Protein AF-A0A1F8JCD9-F1 (afdb_monomer_lite)

pLDDT: mean 77.0, std 21.51, range [40.12, 98.25]

Radius of gyration: 25.71 Å; chains: 1; bounding box: 48×31×104 Å

Structure (mmCIF, N/CA/C/O backbone):
data_AF-A0A1F8JCD9-F1
#
_entry.id   AF-A0A1F8JCD9-F1
#
loop_
_atom_site.group_PDB
_atom_site.id
_atom_site.type_symbol
_atom_site.label_atom_id
_atom_site.label_alt_id
_atom_site.label_comp_id
_atom_site.label_asym_id
_atom_site.label_entity_id
_atom_site.label_seq_id
_atom_site.pdbx_PDB_ins_code
_atom_site.Cartn_x
_atom_site.Cartn_y
_atom_site.Cartn_z
_atom_site.occupancy
_atom_site.B_iso_or_equiv
_atom_site.auth_seq_id
_atom_site.auth_comp_id
_atom_site.auth_asym_id
_atom_site.auth_atom_id
_atom_site.pdbx_PDB_model_num
ATOM 1 N N . MET A 1 1 ? 10.182 4.900 58.900 1.00 56.41 1 MET A N 1
ATOM 2 C CA . MET A 1 1 ? 11.242 4.506 57.946 1.00 56.41 1 MET A CA 1
ATOM 3 C C . MET A 1 1 ? 10.597 4.367 56.578 1.00 56.41 1 MET A C 1
ATOM 5 O O . MET A 1 1 ? 9.739 3.511 56.423 1.00 56.41 1 MET A O 1
ATOM 9 N N . GLN A 1 2 ? 10.905 5.269 55.646 1.00 56.56 2 GLN A N 1
ATOM 10 C CA . GLN A 1 2 ? 10.259 5.366 54.334 1.00 56.56 2 GLN A CA 1
ATOM 11 C C . GLN A 1 2 ? 11.253 4.882 53.273 1.00 56.56 2 GLN A C 1
ATOM 13 O O . GLN A 1 2 ? 12.314 5.479 53.113 1.00 56.56 2 GLN A O 1
ATOM 18 N N . PHE A 1 3 ? 10.944 3.767 52.608 1.00 52.66 3 PHE A N 1
ATOM 19 C CA . PHE A 1 3 ? 11.776 3.209 51.542 1.00 52.66 3 PHE A CA 1
ATOM 20 C C . PHE A 1 3 ? 11.385 3.842 50.205 1.00 52.66 3 PHE A C 1
ATOM 22 O O . PHE A 1 3 ? 10.258 3.691 49.737 1.00 52.66 3 PHE A O 1
ATOM 29 N N . LEU A 1 4 ? 12.326 4.576 49.613 1.00 54.53 4 LEU A N 1
ATOM 30 C CA . LEU A 1 4 ? 12.228 5.146 48.275 1.00 54.53 4 LEU A CA 1
ATOM 31 C C . LEU A 1 4 ? 12.578 4.043 47.261 1.00 54.53 4 LEU A C 1
ATOM 33 O O . LEU A 1 4 ? 13.734 3.628 47.175 1.00 54.53 4 LEU A O 1
ATOM 37 N N . LEU A 1 5 ? 11.584 3.528 46.534 1.00 59.94 5 LEU A N 1
ATOM 38 C CA . LEU A 1 5 ? 11.797 2.529 45.485 1.00 59.94 5 LEU A CA 1
ATOM 39 C C . LEU A 1 5 ? 12.273 3.237 44.207 1.00 59.94 5 LEU A C 1
ATOM 41 O O . LEU A 1 5 ? 11.515 3.968 43.571 1.00 59.94 5 LEU A O 1
ATOM 45 N N . LEU A 1 6 ? 13.542 3.039 43.849 1.00 56.81 6 LEU A N 1
ATOM 46 C CA . LEU A 1 6 ? 14.150 3.578 42.635 1.00 56.81 6 LEU A CA 1
ATOM 47 C C . LEU A 1 6 ? 13.800 2.660 41.449 1.00 56.81 6 LEU A C 1
ATOM 49 O O . LEU A 1 6 ? 14.284 1.532 41.374 1.00 56.81 6 LEU A O 1
ATOM 53 N N . ILE A 1 7 ? 12.944 3.120 40.536 1.00 61.50 7 ILE A N 1
ATOM 54 C CA . ILE A 1 7 ? 12.594 2.382 39.314 1.00 61.50 7 ILE A CA 1
ATOM 55 C C . ILE A 1 7 ? 13.581 2.790 38.216 1.00 61.50 7 ILE A C 1
ATOM 57 O O . ILE A 1 7 ? 13.584 3.938 37.776 1.00 61.50 7 ILE A O 1
ATOM 61 N N . ILE A 1 8 ? 14.428 1.854 37.787 1.00 58.38 8 ILE A N 1
ATOM 62 C CA . ILE A 1 8 ? 15.394 2.051 36.699 1.00 58.38 8 ILE A CA 1
ATOM 63 C C . ILE A 1 8 ? 14.745 1.584 35.384 1.00 58.38 8 ILE A C 1
ATOM 65 O O . ILE A 1 8 ? 14.343 0.420 35.302 1.00 58.38 8 ILE A O 1
ATOM 69 N N . PRO A 1 9 ? 14.632 2.432 34.344 1.00 63.25 9 PRO A N 1
ATOM 70 C CA . PRO A 1 9 ? 14.133 1.998 33.045 1.00 63.25 9 PRO A CA 1
ATOM 71 C C . PRO A 1 9 ? 15.206 1.205 32.282 1.00 63.25 9 PRO A C 1
ATOM 73 O O . PRO A 1 9 ? 16.320 1.681 32.065 1.00 63.25 9 PRO A O 1
ATOM 76 N N . TYR A 1 10 ? 14.849 -0.003 31.844 1.00 51.94 10 TYR A N 1
ATOM 77 C CA . TYR A 1 10 ? 15.646 -0.800 30.913 1.00 51.94 10 TYR A CA 1
ATOM 78 C C . TYR A 1 10 ? 15.412 -0.306 29.482 1.00 51.94 10 TYR A C 1
ATOM 80 O O . TYR A 1 10 ? 14.317 -0.443 28.938 1.00 51.94 10 TYR A O 1
ATOM 88 N N . PHE A 1 11 ? 16.448 0.250 28.856 1.00 46.06 11 PHE A N 1
ATOM 89 C CA . PHE A 1 11 ? 16.443 0.555 27.428 1.00 46.06 11 PHE A CA 1
ATOM 90 C C . PHE A 1 11 ? 16.763 -0.720 26.635 1.00 46.06 11 PHE A C 1
ATOM 92 O O . PHE A 1 11 ? 17.880 -1.230 26.702 1.00 46.06 11 PHE A O 1
ATOM 99 N N . LEU A 1 12 ? 15.786 -1.237 25.881 1.00 53.41 12 LEU A N 1
ATOM 100 C CA . LEU A 1 12 ? 16.023 -2.287 24.888 1.00 53.41 12 LEU A CA 1
ATOM 101 C C . LEU A 1 12 ? 16.685 -1.669 23.652 1.00 53.41 12 LEU A C 1
ATOM 103 O O . LEU A 1 12 ? 16.065 -0.896 22.921 1.00 53.41 12 LEU A O 1
ATOM 107 N N . THR A 1 13 ? 17.937 -2.032 23.393 1.00 49.84 13 THR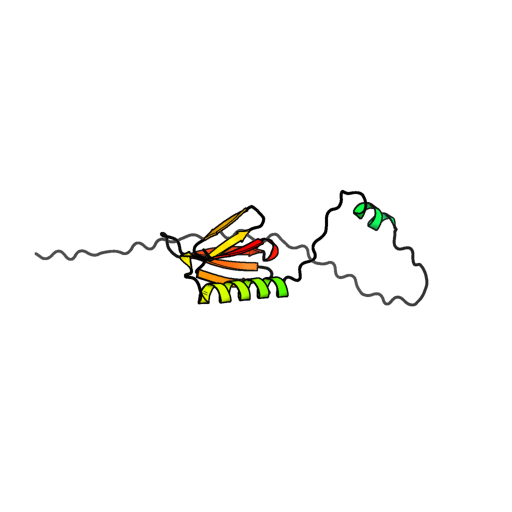 A N 1
ATOM 108 C CA . THR A 1 13 ? 18.630 -1.698 22.148 1.00 49.84 13 THR A CA 1
ATOM 109 C C . THR A 1 13 ? 18.288 -2.746 21.089 1.00 49.84 13 THR A C 1
ATOM 111 O O . THR A 1 13 ? 18.660 -3.911 21.189 1.00 49.84 13 THR A O 1
ATOM 114 N N . THR A 1 14 ? 17.543 -2.343 20.059 1.00 56.66 14 THR A N 1
ATOM 115 C CA . THR A 1 14 ? 17.287 -3.197 18.891 1.00 56.66 14 THR A CA 1
ATOM 116 C C . THR A 1 14 ? 18.423 -3.002 17.897 1.00 56.66 14 THR A C 1
ATOM 118 O O . THR A 1 14 ? 18.602 -1.910 17.359 1.00 56.66 14 THR A O 1
ATOM 121 N N . THR A 1 15 ? 19.214 -4.045 17.661 1.00 55.94 15 THR A N 1
ATOM 122 C CA . THR A 1 15 ? 20.276 -4.026 16.652 1.00 55.94 15 THR A CA 1
ATOM 123 C C . THR A 1 15 ? 19.657 -4.295 15.281 1.00 55.94 15 THR A C 1
ATOM 125 O O . THR A 1 15 ? 19.186 -5.397 15.011 1.00 55.94 15 THR A O 1
ATOM 128 N N . ILE A 1 16 ? 19.628 -3.282 14.414 1.00 52.88 16 ILE A N 1
ATOM 129 C CA . ILE A 1 16 ? 19.196 -3.435 13.020 1.00 52.88 16 ILE A CA 1
ATOM 130 C C . ILE A 1 16 ? 20.376 -4.012 12.236 1.00 52.88 16 ILE A C 1
ATOM 132 O O . ILE A 1 16 ? 21.395 -3.344 12.058 1.00 52.88 16 ILE A O 1
ATOM 136 N N . GLN A 1 17 ? 20.251 -5.259 11.781 1.00 55.72 17 GLN A N 1
ATOM 137 C CA . GLN A 1 17 ? 21.237 -5.866 10.894 1.00 55.72 17 GLN A CA 1
ATOM 138 C C . GLN A 1 17 ? 20.986 -5.372 9.462 1.00 55.72 17 GLN A C 1
ATOM 140 O O . GLN A 1 17 ? 20.050 -5.795 8.788 1.00 55.72 17 GLN A O 1
ATOM 145 N N . ILE A 1 18 ? 21.813 -4.430 9.020 1.00 58.44 18 ILE A N 1
ATOM 146 C CA . ILE A 1 18 ? 21.802 -3.890 7.659 1.00 58.44 18 ILE A CA 1
ATOM 147 C C . ILE A 1 18 ? 22.659 -4.803 6.780 1.00 58.44 18 ILE A C 1
ATOM 149 O O . ILE A 1 18 ? 23.874 -4.884 6.961 1.00 58.44 18 ILE A O 1
ATOM 153 N N . ASN A 1 19 ? 22.029 -5.504 5.836 1.00 67.69 19 ASN A N 1
ATOM 154 C CA . ASN A 1 19 ? 22.758 -6.218 4.791 1.00 67.69 19 ASN A CA 1
ATOM 155 C C . ASN A 1 19 ? 23.435 -5.197 3.861 1.00 67.69 19 ASN A C 1
ATOM 157 O O . ASN A 1 19 ? 22.767 -4.262 3.410 1.00 67.69 19 ASN A O 1
ATOM 161 N N . PRO A 1 20 ? 24.737 -5.344 3.557 1.00 62.62 20 PRO A N 1
ATOM 162 C CA . PRO A 1 20 ? 25.424 -4.422 2.665 1.00 62.62 20 PRO A CA 1
ATOM 163 C C . PRO A 1 20 ? 24.872 -4.533 1.233 1.00 62.62 20 PRO A C 1
ATOM 165 O O . PRO A 1 20 ? 24.564 -5.639 0.774 1.00 62.62 20 PRO A O 1
ATOM 168 N N . PRO A 1 21 ? 24.763 -3.409 0.501 1.00 58.41 21 PRO A N 1
ATOM 169 C CA . PRO A 1 21 ? 24.297 -3.415 -0.877 1.00 58.41 21 PRO A CA 1
ATOM 170 C C . PRO A 1 21 ? 25.262 -4.191 -1.782 1.00 58.41 21 PRO A C 1
ATOM 172 O O . PRO A 1 21 ? 26.486 -4.039 -1.725 1.00 58.41 21 PRO A O 1
ATOM 175 N N . LYS A 1 22 ? 24.680 -5.034 -2.638 1.00 58.06 22 LYS A N 1
ATOM 176 C CA . LYS A 1 22 ? 25.369 -5.783 -3.691 1.00 58.06 22 LYS A CA 1
ATOM 177 C C . LYS A 1 22 ? 26.010 -4.779 -4.657 1.00 58.06 22 LYS A C 1
ATOM 179 O O . LYS A 1 22 ? 25.311 -3.924 -5.188 1.00 58.06 22 LYS A O 1
ATOM 184 N N . LYS A 1 23 ? 27.330 -4.871 -4.859 1.00 51.72 23 LYS A N 1
ATOM 185 C CA . LYS A 1 23 ? 28.088 -4.001 -5.775 1.00 51.72 23 LYS A CA 1
ATOM 186 C C . LYS A 1 23 ? 27.457 -4.012 -7.172 1.00 51.72 23 LYS A C 1
ATOM 188 O O . LYS A 1 23 ? 27.528 -5.020 -7.873 1.00 51.72 23 LYS A O 1
ATOM 193 N N . THR A 1 24 ? 26.867 -2.884 -7.552 1.00 54.28 24 THR A N 1
ATOM 194 C CA . THR A 1 24 ? 26.468 -2.570 -8.924 1.00 54.28 24 THR A CA 1
ATOM 195 C C . THR A 1 24 ? 27.730 -2.375 -9.756 1.00 54.28 24 THR A C 1
ATOM 197 O O . THR A 1 24 ? 28.611 -1.605 -9.379 1.00 54.28 24 THR A O 1
ATOM 200 N N . GLN A 1 25 ? 27.840 -3.128 -10.848 1.00 51.22 25 GLN A N 1
ATOM 201 C CA . GLN A 1 25 ? 28.915 -2.985 -11.824 1.00 51.22 25 GLN A CA 1
ATOM 202 C C . GLN A 1 25 ? 28.773 -1.639 -12.542 1.00 51.22 25 GLN A C 1
ATOM 204 O O . GLN A 1 25 ? 27.674 -1.264 -12.949 1.00 51.22 25 GLN A O 1
ATOM 209 N N . GLU A 1 26 ? 29.887 -0.917 -12.655 1.00 45.91 26 GLU A N 1
ATOM 210 C CA . GLU A 1 26 ? 29.975 0.356 -13.366 1.00 45.91 26 GLU A CA 1
ATOM 211 C C . GLU A 1 26 ? 29.579 0.189 -14.841 1.00 45.91 26 GLU A C 1
ATOM 213 O O . GLU A 1 26 ? 30.040 -0.751 -15.499 1.00 45.91 26 GLU A O 1
ATOM 218 N N . PRO A 1 27 ? 28.758 1.096 -15.396 1.00 49.25 27 PRO A N 1
ATOM 219 C CA . PRO A 1 27 ? 28.512 1.129 -16.826 1.00 49.25 27 PRO A CA 1
ATOM 220 C C . PRO A 1 27 ? 29.789 1.567 -17.550 1.00 49.25 27 PRO A C 1
ATOM 222 O O . PRO A 1 27 ? 30.310 2.662 -17.337 1.00 49.25 27 PRO A O 1
ATOM 225 N N . THR A 1 28 ? 30.291 0.701 -18.428 1.00 55.06 28 THR A N 1
ATOM 226 C CA . THR A 1 28 ? 31.327 1.050 -19.401 1.00 55.06 28 THR A CA 1
ATOM 227 C C . THR A 1 28 ? 30.803 2.166 -20.303 1.00 55.06 28 THR A C 1
ATOM 229 O O . THR A 1 28 ? 29.873 1.964 -21.082 1.00 55.06 28 THR A O 1
ATOM 232 N N . ILE A 1 29 ? 31.401 3.351 -20.182 1.00 50.72 29 ILE A N 1
ATOM 233 C CA . ILE A 1 29 ? 31.166 4.494 -21.067 1.00 50.72 29 ILE A CA 1
ATOM 234 C C . ILE A 1 29 ? 31.767 4.147 -22.434 1.00 50.72 29 ILE A C 1
ATOM 236 O O . ILE A 1 29 ? 32.988 4.135 -22.593 1.00 50.72 29 ILE A O 1
ATOM 240 N N . ILE A 1 30 ? 30.913 3.848 -23.413 1.00 54.12 30 ILE A N 1
ATOM 241 C CA . ILE A 1 30 ? 31.303 3.789 -24.824 1.00 54.12 30 ILE A CA 1
ATOM 242 C C . ILE A 1 30 ? 31.202 5.212 -25.368 1.00 54.12 30 ILE A C 1
ATOM 244 O O . ILE A 1 30 ? 30.146 5.838 -25.319 1.00 54.12 30 ILE A O 1
ATOM 248 N N . GLN A 1 31 ? 32.343 5.723 -25.821 1.00 44.41 31 GLN A N 1
ATOM 249 C CA . GLN A 1 31 ? 32.494 7.027 -26.451 1.00 44.41 31 GLN A CA 1
ATOM 250 C C . GLN A 1 31 ? 31.678 7.080 -27.750 1.00 44.41 31 GLN A C 1
ATOM 252 O O . GLN A 1 31 ? 31.727 6.156 -28.560 1.00 44.41 31 GLN A O 1
ATOM 257 N N . GLU A 1 32 ? 30.935 8.170 -27.941 1.00 47.56 32 GLU A N 1
ATOM 258 C CA . GLU A 1 32 ? 30.256 8.488 -29.195 1.00 47.56 32 GLU A CA 1
ATOM 259 C C . GLU A 1 32 ? 31.297 8.795 -30.281 1.00 47.56 32 GLU A C 1
ATOM 261 O O . GLU A 1 32 ? 31.856 9.891 -30.346 1.00 47.56 32 GLU A O 1
ATOM 266 N N . GLU A 1 33 ? 31.551 7.823 -31.156 1.00 44.09 33 GLU A N 1
ATOM 267 C CA . GLU A 1 33 ? 32.196 8.060 -32.443 1.00 44.09 33 GLU A CA 1
ATOM 268 C C . GLU A 1 33 ? 31.116 8.349 -33.491 1.00 44.09 33 GLU A C 1
ATOM 270 O O . GLU A 1 33 ? 30.275 7.517 -33.837 1.00 44.09 33 GLU A O 1
ATOM 275 N N . LYS A 1 34 ? 31.132 9.594 -33.961 1.00 42.62 34 LYS A N 1
ATOM 276 C CA . LYS A 1 34 ? 30.248 10.170 -34.969 1.00 42.62 34 LYS A CA 1
ATOM 277 C C . LYS A 1 34 ? 30.372 9.390 -36.283 1.00 42.62 34 LYS A C 1
ATOM 279 O O . LYS A 1 34 ? 31.343 9.563 -37.014 1.00 42.62 34 LYS A O 1
ATOM 284 N N . THR A 1 35 ? 29.387 8.550 -36.591 1.00 40.12 35 THR A N 1
ATOM 285 C CA . THR A 1 35 ? 29.344 7.813 -37.859 1.00 40.12 35 THR A CA 1
ATOM 286 C C . THR A 1 35 ? 28.780 8.698 -38.964 1.00 40.12 35 THR A C 1
ATOM 288 O O . THR A 1 35 ? 27.631 9.142 -38.909 1.00 40.12 35 THR A O 1
ATOM 291 N N . ASP A 1 36 ? 29.618 8.948 -39.966 1.00 44.19 36 ASP A N 1
ATOM 292 C CA . ASP A 1 36 ? 29.205 9.406 -41.283 1.00 44.19 36 ASP A CA 1
ATOM 293 C C . ASP A 1 36 ? 28.578 8.231 -42.058 1.00 44.19 36 ASP A C 1
ATOM 295 O O . ASP A 1 36 ? 28.978 7.075 -41.933 1.00 44.19 36 ASP A O 1
ATOM 299 N N . VAL A 1 37 ? 27.543 8.583 -42.806 1.00 47.91 37 VAL A N 1
ATOM 300 C CA . VAL A 1 37 ? 26.710 7.858 -43.772 1.00 47.91 37 VAL A CA 1
ATOM 301 C C . VAL A 1 37 ? 27.212 6.480 -44.254 1.00 47.91 37 VAL A C 1
ATOM 303 O O . VAL A 1 37 ? 28.295 6.362 -44.814 1.00 47.91 37 VAL A O 1
ATOM 306 N N . SER A 1 38 ? 26.306 5.486 -44.226 1.00 45.62 38 SER A N 1
ATOM 307 C CA . SER A 1 38 ? 25.936 4.619 -45.373 1.00 45.62 38 SER A CA 1
ATOM 308 C C . SER A 1 38 ? 25.780 3.138 -45.000 1.00 45.62 38 SER A C 1
ATOM 310 O O . SER A 1 38 ? 26.745 2.489 -44.628 1.00 45.62 38 SER A O 1
ATOM 312 N N . LYS A 1 39 ? 24.566 2.618 -45.247 1.00 52.56 39 LYS A N 1
ATOM 313 C CA . LYS A 1 39 ? 24.241 1.243 -45.677 1.00 52.56 39 LYS A CA 1
ATOM 314 C C . LYS A 1 39 ? 24.850 0.094 -44.860 1.00 52.56 39 LYS A C 1
ATOM 316 O O . LYS A 1 39 ? 25.982 -0.281 -45.094 1.00 52.56 39 LYS A O 1
ATOM 321 N N . ASP A 1 40 ? 24.026 -0.512 -44.003 1.00 41.41 40 ASP A N 1
ATOM 322 C CA . ASP A 1 40 ? 23.755 -1.961 -44.018 1.00 41.41 40 ASP A CA 1
ATOM 323 C C . ASP A 1 40 ? 22.710 -2.306 -42.943 1.00 41.41 40 ASP A C 1
ATOM 325 O O . ASP A 1 40 ? 22.994 -2.506 -41.763 1.00 41.41 40 ASP A O 1
ATOM 329 N N . VAL A 1 41 ? 21.441 -2.356 -43.362 1.00 55.34 41 VAL A N 1
ATOM 330 C CA . VAL A 1 41 ? 20.340 -2.890 -42.551 1.00 55.34 41 VAL A CA 1
ATOM 331 C C . VAL A 1 41 ? 20.443 -4.413 -42.580 1.00 55.34 41 VAL A C 1
ATOM 333 O O . VAL A 1 41 ? 19.806 -5.084 -43.386 1.00 55.34 41 VAL A O 1
ATOM 336 N N . ALA A 1 42 ? 21.260 -4.958 -41.688 1.00 47.59 42 ALA A N 1
ATOM 337 C CA . ALA A 1 42 ? 21.265 -6.375 -41.349 1.00 47.59 42 ALA A CA 1
ATOM 338 C C . ALA A 1 42 ? 21.178 -6.517 -39.826 1.00 47.59 42 ALA A C 1
ATOM 340 O O . ALA A 1 42 ? 22.080 -7.014 -39.156 1.00 47.59 42 ALA A O 1
ATOM 341 N N . VAL A 1 43 ? 20.057 -6.046 -39.270 1.00 50.41 43 VAL A N 1
ATOM 342 C CA . VAL A 1 43 ? 19.650 -6.389 -37.906 1.00 50.41 43 VAL A CA 1
ATOM 343 C C . VAL A 1 43 ? 19.479 -7.905 -37.869 1.00 50.41 43 VAL A C 1
ATOM 345 O O . VAL A 1 43 ? 18.583 -8.461 -38.503 1.00 50.41 43 VAL A O 1
ATOM 348 N N . SER A 1 44 ? 20.408 -8.563 -37.178 1.00 46.41 44 SER A N 1
ATOM 349 C CA . SER A 1 44 ? 20.495 -10.012 -37.026 1.00 46.41 44 SER A CA 1
ATOM 350 C C . SER A 1 44 ? 19.147 -10.596 -36.590 1.00 46.41 44 SER A C 1
ATOM 352 O O . SER A 1 44 ? 18.728 -10.482 -35.439 1.00 46.41 44 SER A O 1
ATOM 354 N N . GLN A 1 45 ? 18.458 -11.244 -37.530 1.00 47.53 45 GLN A N 1
ATOM 355 C CA . GLN A 1 45 ? 17.161 -11.901 -37.325 1.00 47.53 45 GLN A CA 1
ATOM 356 C C . GLN A 1 45 ? 17.228 -13.041 -36.287 1.00 47.53 45 GLN A C 1
ATOM 358 O O . GLN A 1 45 ? 16.194 -13.519 -35.820 1.00 47.53 45 GLN A O 1
ATOM 363 N N . ASN A 1 46 ? 18.432 -13.451 -35.871 1.00 47.69 46 ASN A N 1
ATOM 364 C CA . ASN A 1 46 ? 18.637 -14.498 -34.874 1.00 47.69 46 ASN A CA 1
ATOM 365 C C . ASN A 1 46 ? 18.352 -14.050 -33.434 1.00 47.69 46 ASN A C 1
ATOM 367 O O . ASN A 1 46 ? 18.034 -14.900 -32.605 1.00 47.69 46 ASN A O 1
ATOM 371 N N . THR A 1 47 ? 18.381 -12.751 -33.121 1.00 46.84 47 THR A N 1
ATOM 372 C CA . THR A 1 47 ? 18.063 -12.267 -31.763 1.00 46.84 47 THR A CA 1
ATOM 373 C C . THR A 1 47 ? 16.553 -12.169 -31.514 1.00 46.84 47 THR A C 1
ATOM 375 O O . THR A 1 47 ? 16.109 -12.252 -30.374 1.00 46.84 47 THR A O 1
ATOM 378 N N . ILE A 1 48 ? 15.743 -12.055 -32.574 1.00 50.00 48 ILE A N 1
ATOM 379 C CA . ILE A 1 48 ? 14.270 -12.018 -32.487 1.00 50.00 48 ILE A CA 1
ATOM 380 C C . ILE A 1 48 ? 13.684 -13.441 -32.493 1.00 50.00 48 ILE A C 1
ATOM 382 O O . ILE A 1 48 ? 12.636 -13.705 -31.900 1.00 50.00 48 ILE A O 1
ATOM 386 N N . LYS A 1 49 ? 14.387 -14.404 -33.101 1.00 45.56 49 LYS A N 1
ATOM 387 C CA . LYS A 1 49 ? 13.906 -15.788 -33.213 1.00 45.56 49 LYS A CA 1
ATOM 388 C C . LYS A 1 49 ? 13.941 -16.572 -31.893 1.00 45.56 49 LYS A C 1
ATOM 390 O O . LYS A 1 49 ? 13.144 -17.479 -31.710 1.00 45.56 49 LYS A O 1
ATOM 395 N N . ALA A 1 50 ? 14.776 -16.176 -30.930 1.00 47.56 50 ALA A N 1
ATOM 396 C CA . ALA A 1 50 ? 14.770 -16.767 -29.586 1.00 47.56 50 ALA A CA 1
ATOM 397 C C . ALA A 1 50 ? 13.603 -16.282 -28.693 1.00 47.56 50 ALA A C 1
ATOM 399 O O . ALA A 1 50 ? 13.308 -16.910 -27.679 1.00 47.56 50 ALA A O 1
ATOM 400 N N . LEU A 1 51 ? 12.916 -15.191 -29.065 1.00 52.78 51 LEU A N 1
ATOM 401 C CA . LEU A 1 51 ? 11.748 -14.650 -28.348 1.00 52.78 51 LEU A CA 1
ATOM 402 C C . LEU A 1 51 ? 10.405 -15.192 -28.869 1.00 52.78 51 LEU A C 1
ATOM 404 O O . LEU A 1 51 ? 9.371 -14.927 -28.264 1.00 52.78 51 LEU A O 1
ATOM 408 N N . THR A 1 52 ? 10.400 -15.932 -29.980 1.00 50.34 52 THR A N 1
ATOM 409 C CA . THR A 1 52 ? 9.163 -16.351 -30.667 1.00 50.34 52 THR A CA 1
ATOM 410 C C . THR A 1 52 ? 8.773 -17.814 -30.434 1.00 50.34 52 THR A C 1
ATOM 412 O O . THR A 1 52 ? 7.633 -18.169 -30.713 1.00 50.34 52 THR A O 1
ATOM 415 N N . ASP A 1 53 ? 9.643 -18.628 -29.822 1.00 52.78 53 ASP A N 1
ATOM 416 C CA . ASP A 1 53 ? 9.441 -20.082 -29.658 1.00 52.78 53 ASP A CA 1
ATOM 417 C C . ASP A 1 53 ? 9.137 -20.549 -28.217 1.00 52.78 53 ASP A C 1
ATOM 419 O O . ASP A 1 53 ? 9.350 -21.707 -27.862 1.00 52.78 53 ASP A O 1
ATOM 423 N N . SER A 1 54 ? 8.581 -19.692 -27.352 1.00 52.28 54 SER A N 1
ATOM 424 C CA . SER A 1 54 ? 8.070 -20.154 -26.048 1.00 52.28 54 SER A CA 1
ATOM 425 C C . SER A 1 54 ? 6.698 -19.576 -25.690 1.00 52.28 54 SER A C 1
ATOM 427 O O . SER A 1 54 ? 6.559 -18.546 -25.040 1.00 52.28 54 SER A O 1
ATOM 429 N N . THR A 1 55 ? 5.662 -20.319 -26.083 1.00 54.81 55 THR A N 1
ATOM 430 C CA . THR A 1 55 ? 4.434 -20.490 -25.291 1.00 54.81 55 THR A CA 1
ATOM 431 C C . THR A 1 55 ? 3.741 -19.196 -24.848 1.00 54.81 55 THR A C 1
ATOM 433 O O . THR A 1 55 ? 3.733 -18.924 -23.657 1.00 54.81 55 THR A O 1
ATOM 436 N N . ASN A 1 56 ? 3.140 -18.416 -25.762 1.00 58.03 56 ASN A N 1
ATOM 437 C CA . ASN A 1 56 ? 2.128 -17.370 -25.479 1.00 58.03 56 ASN A CA 1
ATOM 438 C C . ASN A 1 56 ? 2.282 -16.620 -24.132 1.00 58.03 56 ASN A C 1
ATOM 440 O O . ASN A 1 56 ? 1.304 -16.400 -23.412 1.00 58.03 56 ASN A O 1
ATOM 444 N N . LYS A 1 57 ? 3.506 -16.238 -23.748 1.00 60.81 57 LYS A N 1
ATOM 445 C CA . LYS A 1 57 ? 3.729 -15.436 -22.547 1.00 60.81 57 LYS A CA 1
ATOM 446 C C . LYS A 1 57 ? 3.377 -14.007 -22.918 1.00 60.81 57 LYS A C 1
ATOM 448 O O . LYS A 1 57 ? 4.180 -13.297 -23.511 1.00 60.81 57 LYS A O 1
ATOM 453 N N . SER A 1 58 ? 2.144 -13.613 -22.615 1.00 71.06 58 SER A N 1
ATOM 454 C CA . SER A 1 58 ? 1.707 -12.224 -22.719 1.00 71.06 58 SER A CA 1
ATOM 455 C C . SER A 1 58 ? 2.602 -11.369 -21.824 1.00 71.06 58 SER A C 1
ATOM 457 O O . SER A 1 58 ? 2.529 -11.465 -20.600 1.00 71.06 58 SER A O 1
ATOM 459 N N . ILE A 1 59 ? 3.462 -10.551 -22.427 1.00 73.94 59 ILE A N 1
ATOM 460 C CA . ILE A 1 59 ? 4.255 -9.559 -21.704 1.00 73.94 59 ILE A CA 1
ATOM 461 C C . ILE A 1 59 ? 3.322 -8.384 -21.409 1.00 73.94 59 ILE A C 1
ATOM 463 O O . ILE A 1 59 ? 2.861 -7.708 -22.326 1.00 73.94 59 ILE A O 1
ATOM 467 N N . MET A 1 60 ? 3.008 -8.163 -20.133 1.00 74.56 60 MET A N 1
ATOM 468 C CA . MET A 1 60 ? 2.259 -6.987 -19.700 1.00 74.56 60 MET A CA 1
ATOM 469 C C . MET A 1 60 ? 3.247 -5.856 -19.420 1.00 74.56 60 MET A C 1
ATOM 471 O O . MET A 1 60 ? 4.068 -5.961 -18.514 1.00 74.56 60 MET A O 1
ATOM 475 N N . ILE A 1 61 ? 3.169 -4.781 -20.203 1.00 84.12 61 ILE A N 1
ATOM 476 C CA . ILE A 1 61 ? 3.921 -3.551 -19.946 1.00 84.12 61 ILE A CA 1
ATOM 477 C C . ILE A 1 61 ? 3.073 -2.689 -19.008 1.00 84.12 61 ILE A C 1
ATOM 479 O O . ILE A 1 61 ? 1.923 -2.380 -19.327 1.00 84.12 61 ILE A O 1
ATOM 483 N N . ILE A 1 62 ? 3.623 -2.338 -17.846 1.00 84.94 62 ILE A N 1
ATOM 484 C CA . ILE A 1 62 ? 2.955 -1.524 -16.826 1.00 84.94 62 ILE A CA 1
ATOM 485 C C . ILE A 1 62 ? 3.656 -0.169 -16.760 1.00 84.94 62 ILE A C 1
ATOM 487 O O . ILE A 1 62 ? 4.869 -0.103 -16.587 1.00 84.94 62 ILE A O 1
ATOM 491 N N . ASP A 1 63 ? 2.879 0.905 -16.875 1.00 94.00 63 ASP A N 1
ATOM 492 C CA . ASP A 1 63 ? 3.319 2.251 -16.514 1.00 94.00 63 ASP A CA 1
ATOM 493 C C . ASP A 1 63 ? 3.293 2.368 -14.982 1.00 94.00 63 ASP A C 1
ATOM 495 O O . ASP A 1 63 ? 2.219 2.382 -14.372 1.00 94.00 63 ASP A O 1
ATOM 499 N N . ILE A 1 64 ? 4.479 2.357 -14.369 1.00 94.69 64 ILE A N 1
ATOM 500 C CA . ILE A 1 64 ? 4.655 2.297 -12.912 1.00 94.69 64 ILE A CA 1
ATOM 501 C C . ILE A 1 64 ? 4.117 3.552 -12.228 1.00 94.69 64 ILE A C 1
ATOM 503 O O . ILE A 1 64 ? 3.398 3.433 -11.235 1.00 94.69 64 ILE A O 1
ATOM 507 N N . ASP A 1 65 ? 4.378 4.736 -12.781 1.00 94.19 65 ASP A N 1
ATOM 508 C CA . ASP A 1 65 ? 3.919 6.000 -12.203 1.00 94.19 65 ASP A CA 1
ATOM 509 C C . ASP A 1 65 ? 2.397 6.042 -12.163 1.00 94.19 65 ASP A C 1
ATOM 511 O O . ASP A 1 65 ? 1.785 6.287 -11.115 1.00 94.19 65 ASP A O 1
ATOM 515 N N . LYS A 1 66 ? 1.767 5.724 -13.299 1.00 95.38 66 LYS A N 1
ATOM 516 C CA . LYS A 1 66 ? 0.310 5.686 -13.396 1.00 95.38 66 LYS A CA 1
ATOM 517 C C . LYS A 1 66 ? -0.284 4.623 -12.476 1.00 95.38 66 LYS A C 1
ATOM 519 O O . LYS A 1 66 ? -1.243 4.905 -11.758 1.00 95.38 66 LYS A O 1
ATOM 524 N N . ARG A 1 67 ? 0.300 3.422 -12.449 1.00 95.56 67 ARG A N 1
ATOM 525 C CA . ARG A 1 67 ? -0.166 2.319 -11.597 1.00 95.56 67 ARG A CA 1
ATOM 526 C C . ARG A 1 67 ? -0.112 2.689 -10.117 1.00 95.56 67 ARG A C 1
ATOM 528 O O . ARG A 1 67 ? -1.059 2.394 -9.384 1.00 95.56 67 ARG A O 1
ATOM 535 N N . THR A 1 68 ? 0.954 3.348 -9.684 1.00 96.88 68 THR A N 1
ATOM 536 C CA . THR A 1 68 ? 1.105 3.819 -8.306 1.00 96.88 68 THR A CA 1
ATOM 537 C C . THR A 1 68 ? 0.070 4.872 -7.956 1.00 96.88 68 THR A C 1
ATOM 539 O O . THR A 1 68 ? -0.564 4.771 -6.905 1.00 96.88 68 THR A O 1
ATOM 542 N N . GLN A 1 69 ? -0.166 5.844 -8.840 1.00 97.44 69 GLN A N 1
ATOM 543 C CA . GLN A 1 69 ? -1.217 6.840 -8.623 1.00 97.44 69 GLN A CA 1
ATOM 544 C C . GLN A 1 69 ? -2.604 6.199 -8.546 1.00 97.44 69 GLN A C 1
ATOM 546 O O . GLN A 1 69 ? -3.384 6.547 -7.660 1.00 97.44 69 GLN A O 1
ATOM 551 N N . ASP A 1 70 ? -2.902 5.222 -9.402 1.00 97.12 70 ASP A N 1
ATOM 552 C CA . ASP A 1 70 ? -4.168 4.487 -9.357 1.00 97.12 70 ASP A CA 1
ATOM 553 C C . ASP A 1 70 ? -4.351 3.775 -8.008 1.00 97.12 70 ASP A C 1
ATOM 555 O O . ASP A 1 70 ? -5.407 3.889 -7.383 1.00 97.12 70 ASP A O 1
ATOM 559 N N . ILE A 1 71 ? -3.310 3.099 -7.511 1.00 97.62 71 ILE A N 1
ATOM 560 C CA . ILE A 1 71 ? -3.315 2.444 -6.193 1.00 97.62 71 ILE A CA 1
ATOM 561 C C . ILE A 1 71 ? -3.565 3.462 -5.072 1.00 97.62 71 ILE A C 1
ATOM 563 O O . ILE A 1 71 ? -4.421 3.234 -4.212 1.00 97.62 71 ILE A O 1
ATOM 567 N N . ILE A 1 72 ? -2.866 4.600 -5.106 1.00 97.56 72 ILE A N 1
ATOM 568 C CA . ILE A 1 72 ? -3.012 5.673 -4.116 1.00 97.56 72 ILE A CA 1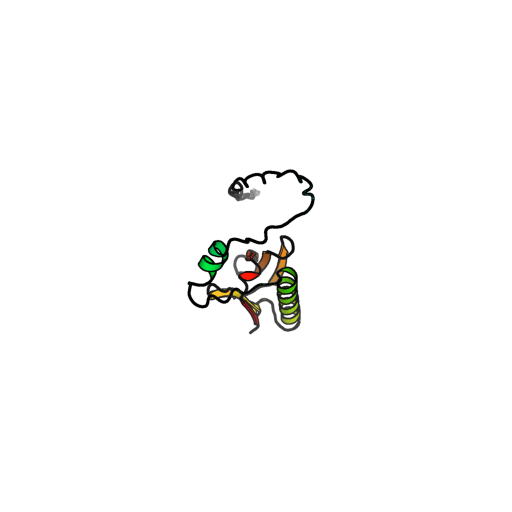
ATOM 569 C C . ILE A 1 72 ? -4.432 6.235 -4.115 1.00 97.56 72 ILE A C 1
ATOM 571 O O . ILE A 1 72 ? -5.055 6.372 -3.060 1.00 97.56 72 ILE A O 1
ATOM 575 N N . ASN A 1 73 ? -4.968 6.517 -5.298 1.00 97.50 73 ASN A N 1
ATOM 576 C CA . ASN A 1 73 ? -6.298 7.082 -5.466 1.00 97.50 73 ASN A CA 1
ATOM 577 C C . ASN A 1 73 ? -7.387 6.121 -4.992 1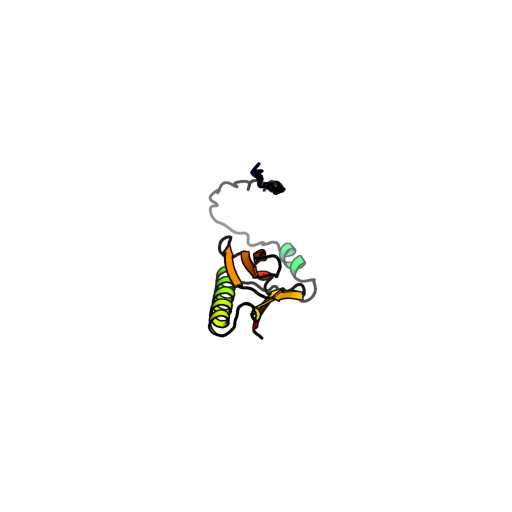.00 97.50 73 ASN A C 1
ATOM 579 O O . ASN A 1 73 ? -8.279 6.530 -4.246 1.00 97.50 73 ASN A O 1
ATOM 583 N N . V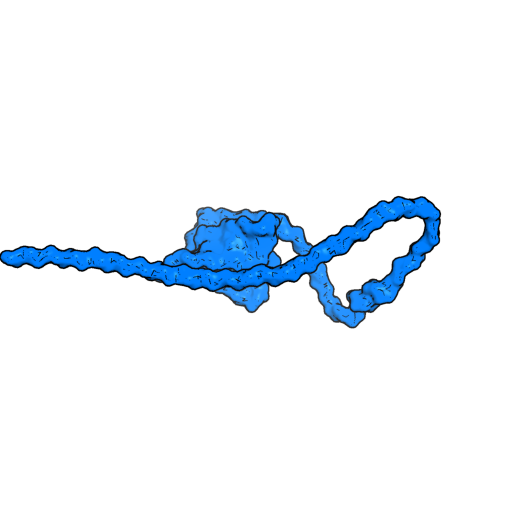AL A 1 74 ? -7.301 4.842 -5.369 1.00 97.38 74 VAL A N 1
ATOM 584 C CA . VAL A 1 74 ? -8.256 3.816 -4.928 1.00 97.38 74 VAL A CA 1
ATOM 585 C C . VAL A 1 74 ? -8.234 3.686 -3.409 1.00 97.38 74 VAL A C 1
ATOM 587 O O . VAL A 1 74 ? -9.289 3.759 -2.782 1.00 97.38 74 VAL A O 1
ATOM 590 N N . PHE A 1 75 ? -7.056 3.567 -2.796 1.00 97.44 75 PHE A N 1
ATOM 591 C CA . PHE A 1 75 ? -6.947 3.483 -1.340 1.00 97.44 75 PHE A CA 1
ATOM 592 C C . PHE A 1 75 ? -7.517 4.721 -0.643 1.00 97.44 75 PHE A C 1
ATOM 594 O O . PHE A 1 75 ? -8.295 4.590 0.298 1.00 97.44 75 PHE A O 1
ATOM 601 N N . ASN A 1 76 ? -7.169 5.921 -1.113 1.00 96.56 76 ASN A N 1
ATOM 602 C CA . ASN A 1 76 ? -7.651 7.169 -0.527 1.00 96.56 76 ASN A CA 1
ATOM 603 C C . ASN A 1 76 ? -9.167 7.324 -0.651 1.00 96.56 76 ASN A C 1
ATOM 605 O O . ASN A 1 76 ? -9.788 7.919 0.226 1.00 96.56 76 ASN A O 1
ATOM 609 N N . ASN A 1 77 ? -9.768 6.799 -1.718 1.00 96.44 77 ASN A N 1
ATOM 610 C CA . ASN A 1 77 ? -11.218 6.769 -1.859 1.00 96.44 77 ASN A CA 1
ATOM 611 C C . ASN A 1 77 ? -11.847 5.766 -0.889 1.00 96.44 77 ASN A C 1
ATOM 613 O O . ASN A 1 77 ? -12.737 6.148 -0.135 1.00 96.44 77 ASN A O 1
ATOM 617 N N . LEU A 1 78 ? -11.321 4.541 -0.806 1.00 95.94 78 LEU A N 1
ATOM 618 C CA . LEU A 1 78 ? -11.808 3.541 0.150 1.00 95.94 78 LEU A CA 1
ATOM 619 C C . LEU A 1 78 ? -11.672 4.017 1.603 1.00 95.94 78 LEU A C 1
ATOM 621 O O . LEU A 1 78 ? -12.580 3.825 2.402 1.00 95.94 78 LEU A O 1
ATOM 625 N N . LYS A 1 79 ? -10.587 4.713 1.944 1.00 94.69 79 LYS A N 1
ATOM 626 C CA . LYS A 1 79 ? -10.342 5.263 3.287 1.00 94.69 79 LYS A CA 1
ATOM 627 C C . LYS A 1 79 ? -11.339 6.352 3.707 1.00 94.69 79 LYS A C 1
ATOM 629 O O . LYS A 1 79 ? -11.445 6.637 4.898 1.00 94.69 79 LYS A O 1
ATOM 634 N N . LYS A 1 80 ? -12.056 6.974 2.763 1.00 94.38 80 LYS A N 1
ATOM 635 C CA . LYS A 1 80 ? -13.132 7.933 3.076 1.00 94.38 80 LYS A CA 1
ATOM 636 C C . LYS A 1 80 ? -14.429 7.233 3.476 1.00 94.38 80 LYS A C 1
ATOM 638 O O . LYS A 1 80 ? -15.198 7.801 4.242 1.00 94.38 80 LYS A O 1
ATOM 643 N N . GLU A 1 81 ? -14.670 6.039 2.943 1.00 93.12 81 GLU A N 1
ATOM 644 C CA . GLU A 1 81 ? -15.930 5.304 3.105 1.00 93.12 81 GLU A CA 1
ATOM 645 C C . GLU A 1 81 ? -15.838 4.198 4.164 1.00 93.12 81 GLU A C 1
ATOM 647 O O . GLU A 1 81 ? -16.810 3.928 4.866 1.00 93.12 81 GLU A O 1
ATOM 652 N N . PHE A 1 82 ? -14.663 3.588 4.317 1.00 94.31 82 PHE A N 1
ATOM 653 C CA . PHE A 1 82 ? -14.433 2.427 5.171 1.00 94.31 82 PHE A CA 1
ATOM 654 C C . PHE A 1 82 ? -13.396 2.726 6.253 1.00 94.31 82 PHE A C 1
ATOM 656 O O . PHE A 1 82 ? -12.462 3.511 6.061 1.00 94.31 82 PHE A O 1
ATOM 663 N N . SER A 1 83 ? -13.518 2.055 7.402 1.00 90.44 83 SER A N 1
ATOM 664 C CA . SER A 1 83 ? -12.462 2.111 8.413 1.00 9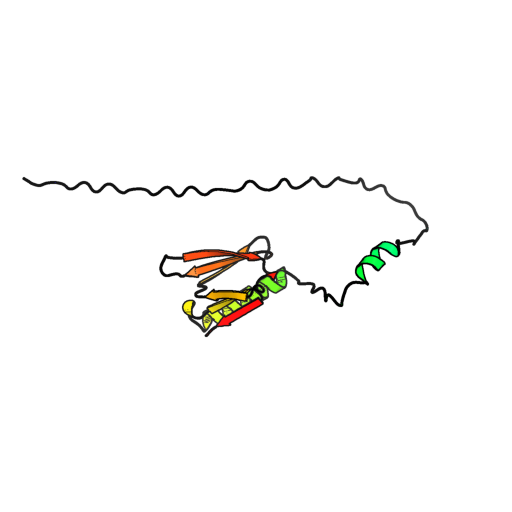0.44 83 SER A CA 1
ATOM 665 C C . SER A 1 83 ? -11.206 1.386 7.920 1.00 90.44 83 SER A C 1
ATOM 667 O O . SER A 1 83 ? -11.279 0.441 7.137 1.00 90.44 83 SER A O 1
ATOM 669 N N . TYR A 1 84 ? -10.031 1.762 8.425 1.00 83.88 84 TYR A N 1
ATOM 670 C CA . TYR A 1 84 ? -8.776 1.092 8.054 1.00 83.88 84 TYR A CA 1
ATOM 671 C C . TYR A 1 84 ? -8.779 -0.416 8.359 1.00 83.88 84 TYR A C 1
ATOM 673 O O . TYR A 1 84 ? -8.087 -1.173 7.686 1.00 83.88 84 TYR A O 1
ATOM 681 N N . ALA A 1 85 ? -9.563 -0.867 9.348 1.00 82.88 85 ALA A N 1
ATOM 682 C CA . ALA A 1 85 ? -9.702 -2.283 9.700 1.00 82.88 85 ALA A CA 1
ATOM 683 C C . ALA A 1 85 ? -10.393 -3.108 8.598 1.00 82.88 85 ALA A C 1
ATOM 685 O O . ALA A 1 85 ? -10.287 -4.329 8.563 1.00 82.88 85 ALA A O 1
ATOM 686 N N . GLN A 1 86 ? -11.087 -2.433 7.686 1.00 89.75 86 GLN A N 1
ATOM 687 C CA . GLN A 1 86 ? -11.860 -3.047 6.613 1.00 89.75 86 GLN A CA 1
ATOM 688 C C . GLN A 1 86 ? -11.112 -3.062 5.282 1.00 89.75 86 GLN A C 1
ATOM 690 O O . GLN A 1 86 ? -11.531 -3.755 4.360 1.00 89.75 86 GLN A O 1
ATOM 695 N N . ILE A 1 87 ? -10.002 -2.328 5.169 1.00 96.31 87 ILE A N 1
ATOM 696 C CA . ILE A 1 87 ? -9.230 -2.232 3.931 1.00 96.31 87 ILE A CA 1
ATOM 697 C C . ILE A 1 87 ? -8.153 -3.315 3.907 1.00 96.31 87 ILE A C 1
ATOM 699 O O . ILE A 1 87 ? -7.390 -3.510 4.860 1.00 96.31 87 ILE A O 1
ATOM 703 N N . SER A 1 88 ? -8.081 -4.004 2.774 1.00 96.88 88 SER A N 1
ATOM 704 C CA . SER A 1 88 ? -7.140 -5.082 2.510 1.00 96.88 88 SER A CA 1
ATOM 705 C C . SER A 1 88 ? -6.448 -4.904 1.164 1.00 96.88 88 SER A C 1
ATOM 707 O O . SER A 1 88 ? -7.034 -4.404 0.204 1.00 96.88 88 SER A O 1
ATOM 709 N N . ILE A 1 89 ? -5.189 -5.325 1.095 1.00 97.44 89 ILE A N 1
ATOM 710 C CA . ILE A 1 89 ? -4.373 -5.329 -0.117 1.00 97.44 89 ILE A CA 1
ATOM 711 C C . ILE A 1 89 ? -4.029 -6.774 -0.445 1.00 97.44 89 ILE A C 1
ATOM 713 O O . ILE A 1 89 ? -3.521 -7.510 0.402 1.00 97.44 89 ILE A O 1
ATOM 717 N N . LYS A 1 90 ? -4.312 -7.176 -1.683 1.00 97.88 90 LYS A N 1
ATOM 718 C CA . LYS A 1 90 ? -3.983 -8.496 -2.214 1.00 97.88 90 LYS A CA 1
ATOM 719 C C . LYS A 1 90 ? -2.787 -8.385 -3.145 1.00 97.88 90 LYS A C 1
ATOM 721 O O . LYS A 1 90 ? -2.790 -7.556 -4.058 1.00 97.88 90 LYS A O 1
ATOM 726 N N . LEU A 1 91 ? -1.808 -9.253 -2.943 1.00 97.69 91 LEU A N 1
ATOM 727 C CA . LEU A 1 91 ? -0.630 -9.377 -3.793 1.00 97.69 91 LEU A CA 1
ATOM 728 C C . LEU A 1 91 ? -0.822 -10.491 -4.838 1.00 97.69 91 LEU A C 1
ATOM 730 O O . LEU A 1 91 ? -1.740 -11.319 -4.735 1.00 97.69 91 LEU A O 1
ATOM 734 N N . TYR A 1 92 ? 0.008 -10.504 -5.884 1.00 95.69 92 TYR A N 1
ATOM 735 C CA . TYR A 1 92 ? -0.060 -11.529 -6.936 1.00 95.69 92 TYR A CA 1
ATOM 736 C C . TYR A 1 92 ? 0.337 -12.931 -6.459 1.00 95.69 92 TYR A C 1
ATOM 738 O O . TYR A 1 92 ? -0.189 -13.908 -6.994 1.00 95.69 92 TYR A O 1
ATOM 746 N N . ASP A 1 93 ? 1.176 -13.033 -5.427 1.00 95.38 93 ASP A N 1
ATOM 747 C CA . ASP A 1 93 ? 1.556 -14.296 -4.773 1.00 95.38 93 ASP A CA 1
ATOM 748 C C . ASP A 1 93 ? 0.409 -14.936 -3.959 1.00 95.38 93 ASP A C 1
ATOM 750 O O . ASP A 1 93 ? 0.519 -16.073 -3.504 1.00 95.38 93 ASP A O 1
ATOM 754 N N . GLY A 1 94 ? -0.714 -14.227 -3.798 1.00 97.06 94 GLY A N 1
ATOM 755 C CA . GLY A 1 94 ? -1.872 -14.662 -3.022 1.00 97.06 94 GLY A CA 1
ATOM 756 C C . GLY A 1 94 ? -1.904 -14.143 -1.585 1.00 97.06 94 GLY A C 1
ATOM 757 O O . GLY A 1 94 ? -2.937 -14.302 -0.930 1.00 97.06 94 GLY A O 1
ATOM 758 N N . THR A 1 95 ? -0.847 -13.479 -1.115 1.00 96.81 95 THR A N 1
ATOM 759 C CA . THR A 1 95 ? -0.794 -12.832 0.198 1.00 96.81 95 THR A CA 1
ATOM 760 C C . THR A 1 95 ? -1.870 -11.752 0.302 1.00 96.81 95 THR A C 1
ATOM 762 O O . THR A 1 95 ? -2.089 -10.964 -0.623 1.00 96.81 95 THR A O 1
ATOM 765 N N . ILE A 1 96 ? -2.559 -11.713 1.445 1.00 97.19 96 ILE A N 1
ATOM 766 C CA . ILE A 1 96 ? -3.565 -10.698 1.764 1.00 97.19 96 ILE A CA 1
ATOM 767 C C . ILE A 1 96 ? -3.132 -9.983 3.038 1.00 97.19 96 ILE A C 1
ATOM 769 O O . ILE A 1 96 ? -2.986 -10.600 4.092 1.00 97.19 96 ILE A O 1
ATOM 773 N N . LEU A 1 97 ? -2.957 -8.672 2.937 1.00 96.38 97 LEU A N 1
ATOM 774 C CA . LEU A 1 97 ? -2.650 -7.799 4.060 1.00 96.38 97 LEU A CA 1
ATOM 775 C C . LEU A 1 97 ? -3.918 -7.050 4.451 1.00 96.38 97 LEU A C 1
ATOM 777 O O . LEU A 1 97 ? -4.537 -6.405 3.612 1.00 96.38 97 LEU A O 1
ATOM 781 N N . THR A 1 98 ? -4.312 -7.135 5.714 1.00 95.88 98 THR A N 1
ATOM 782 C CA . THR A 1 98 ? -5.512 -6.483 6.262 1.00 95.88 98 THR A CA 1
ATOM 783 C C . THR A 1 98 ? -5.127 -5.361 7.217 1.00 95.88 98 THR A C 1
ATOM 785 O O . THR A 1 98 ? -3.970 -5.278 7.622 1.00 95.88 98 THR A O 1
ATOM 788 N N . ASN A 1 99 ? -6.083 -4.524 7.625 1.00 95.50 99 ASN A N 1
ATOM 789 C CA . ASN A 1 99 ? -5.867 -3.430 8.581 1.00 95.50 99 ASN A CA 1
ATOM 790 C C . ASN A 1 99 ? -4.844 -2.387 8.096 1.00 95.50 99 ASN A C 1
ATOM 792 O O . ASN A 1 99 ? -4.007 -1.912 8.876 1.00 95.50 99 ASN A O 1
ATOM 796 N N . ILE A 1 100 ? -4.885 -2.054 6.804 1.00 96.94 100 ILE A N 1
ATOM 797 C CA . ILE A 1 100 ? -3.972 -1.078 6.203 1.00 96.94 100 ILE A CA 1
ATOM 798 C C . ILE A 1 100 ? -4.435 0.335 6.558 1.00 96.94 100 ILE A C 1
ATOM 800 O O . ILE A 1 100 ? -5.516 0.770 6.166 1.00 96.94 100 ILE A O 1
ATOM 804 N N . SER A 1 101 ? -3.612 1.058 7.313 1.00 95.94 101 SER A N 1
ATOM 805 C CA . SER A 1 101 ? -3.926 2.402 7.809 1.00 95.94 101 SER A CA 1
ATOM 806 C C . SER A 1 101 ? -3.395 3.517 6.913 1.00 95.94 101 SER A C 1
ATOM 808 O O . SER A 1 101 ? -3.968 4.615 6.871 1.00 95.94 101 SER A O 1
ATOM 810 N N . ASP A 1 102 ? -2.321 3.240 6.180 1.00 97.25 102 ASP A N 1
ATOM 811 C CA . ASP A 1 102 ? -1.642 4.213 5.338 1.00 97.25 102 ASP A CA 1
ATOM 812 C C . ASP A 1 102 ? -0.864 3.525 4.221 1.00 97.25 102 ASP A C 1
ATOM 814 O O . ASP A 1 102 ? -0.375 2.404 4.402 1.00 97.25 102 ASP A O 1
ATOM 818 N N . ILE A 1 103 ? -0.713 4.228 3.101 1.00 97.50 103 ILE A N 1
ATOM 819 C CA . ILE A 1 103 ? 0.155 3.826 1.997 1.00 97.50 103 ILE A CA 1
ATOM 820 C C . ILE A 1 103 ? 0.961 5.038 1.538 1.00 97.50 103 ILE A C 1
ATOM 822 O O . ILE A 1 103 ? 0.457 6.161 1.506 1.00 97.50 103 ILE A O 1
ATOM 826 N N . THR A 1 104 ? 2.226 4.839 1.196 1.00 97.81 104 THR A N 1
ATOM 827 C CA . THR A 1 104 ? 3.108 5.926 0.763 1.00 97.81 104 THR A CA 1
ATOM 828 C C . THR A 1 104 ? 3.986 5.443 -0.387 1.00 97.81 104 THR A C 1
ATOM 830 O O . THR A 1 104 ? 4.649 4.415 -0.232 1.00 97.81 104 THR A O 1
ATOM 833 N N . PRO A 1 105 ? 4.010 6.143 -1.535 1.00 97.44 105 PRO A N 1
ATOM 834 C CA . PRO A 1 105 ? 4.929 5.806 -2.614 1.00 97.44 105 PRO A CA 1
ATOM 835 C C . PRO A 1 105 ? 6.379 6.062 -2.186 1.00 97.44 105 PRO A C 1
ATOM 837 O O . PRO A 1 105 ? 6.672 7.020 -1.469 1.00 97.44 105 PRO A O 1
ATOM 840 N N . ALA A 1 106 ? 7.287 5.211 -2.646 1.00 95.94 106 ALA A N 1
ATOM 841 C CA . ALA A 1 106 ? 8.726 5.315 -2.448 1.00 95.94 106 ALA A CA 1
ATOM 842 C C . ALA A 1 106 ? 9.457 4.984 -3.758 1.00 95.94 106 ALA A C 1
ATOM 844 O O . ALA A 1 106 ? 8.883 4.347 -4.641 1.00 95.94 106 ALA A O 1
ATOM 845 N N . GLN A 1 107 ? 10.721 5.409 -3.874 1.00 92.19 107 GLN A N 1
ATOM 846 C CA . GLN A 1 107 ? 11.558 5.178 -5.065 1.00 92.19 107 GLN A CA 1
ATOM 847 C C . GLN A 1 107 ? 10.836 5.550 -6.369 1.00 92.19 107 GLN A C 1
ATOM 849 O O . GLN A 1 107 ? 10.625 4.703 -7.236 1.00 92.19 107 GLN A O 1
ATOM 854 N N . ASP A 1 108 ? 10.369 6.798 -6.443 1.00 91.06 108 ASP A N 1
ATOM 855 C CA . ASP A 1 108 ? 9.656 7.333 -7.608 1.00 91.06 108 ASP A CA 1
ATOM 856 C C . ASP A 1 108 ? 8.455 6.471 -8.029 1.00 91.06 108 ASP A C 1
ATOM 858 O O . ASP A 1 108 ? 8.172 6.277 -9.198 1.00 91.06 108 ASP A O 1
ATOM 862 N N . GLY A 1 109 ? 7.757 5.889 -7.048 1.00 89.94 109 GLY A N 1
ATOM 863 C CA . GLY A 1 109 ? 6.566 5.079 -7.284 1.00 89.94 109 GLY A CA 1
ATOM 864 C C . GLY A 1 109 ? 6.837 3.632 -7.692 1.00 89.94 109 GLY A C 1
ATOM 865 O O . GLY A 1 109 ? 5.883 2.878 -7.846 1.00 89.94 109 GLY A O 1
ATOM 866 N N . THR A 1 110 ? 8.091 3.195 -7.795 1.00 95.25 110 THR A N 1
ATOM 867 C CA . THR A 1 110 ? 8.413 1.772 -8.028 1.00 95.25 110 THR A CA 1
ATOM 868 C C . THR A 1 110 ? 8.068 0.907 -6.817 1.00 95.25 110 THR A C 1
ATOM 870 O O . THR A 1 110 ? 7.734 -0.270 -6.949 1.00 95.25 110 THR A O 1
ATOM 873 N N . MET A 1 111 ? 8.114 1.495 -5.621 1.00 97.56 111 MET A N 1
ATOM 874 C CA . MET A 1 111 ? 7.755 0.822 -4.381 1.00 97.56 111 MET A CA 1
ATOM 875 C C . MET A 1 111 ? 6.611 1.534 -3.669 1.00 97.56 111 MET A C 1
ATOM 877 O O . MET A 1 111 ? 6.464 2.755 -3.733 1.00 97.56 111 MET A O 1
ATOM 881 N N . ILE A 1 112 ? 5.849 0.768 -2.897 1.00 97.81 112 ILE A N 1
ATOM 882 C CA . ILE A 1 112 ? 4.837 1.288 -1.984 1.00 97.81 112 ILE A CA 1
ATOM 883 C C . ILE A 1 112 ? 5.129 0.770 -0.579 1.00 97.81 112 ILE A C 1
ATOM 885 O O . ILE A 1 112 ? 5.286 -0.431 -0.347 1.00 97.81 112 ILE A O 1
ATOM 889 N N . ILE A 1 113 ? 5.178 1.703 0.369 1.00 98.25 113 ILE A N 1
ATOM 890 C CA . ILE A 1 113 ? 5.270 1.423 1.797 1.00 98.25 113 ILE A CA 1
ATOM 891 C C . ILE A 1 113 ? 3.853 1.377 2.364 1.00 98.25 113 ILE A C 1
ATOM 893 O O . ILE A 1 113 ? 3.098 2.339 2.244 1.00 98.25 113 ILE A O 1
ATOM 897 N N . LEU A 1 114 ? 3.501 0.268 3.004 1.00 97.62 114 LEU A N 1
ATOM 898 C CA . LEU A 1 114 ? 2.213 0.030 3.644 1.00 97.62 114 LEU A CA 1
ATOM 899 C C . LEU A 1 114 ? 2.379 0.075 5.162 1.00 97.62 114 LEU A C 1
ATOM 901 O O . LEU A 1 114 ? 3.254 -0.602 5.707 1.00 97.62 114 LEU A O 1
ATOM 905 N N . LYS A 1 115 ? 1.508 0.808 5.858 1.00 97.62 115 LYS A N 1
ATOM 906 C CA . LYS A 1 115 ? 1.393 0.739 7.321 1.00 97.62 115 LYS A CA 1
ATOM 907 C C . LYS A 1 115 ? 0.218 -0.148 7.697 1.00 97.62 115 LYS A C 1
ATOM 909 O O . LYS A 1 115 ? -0.920 0.117 7.314 1.00 97.62 115 LYS A O 1
ATOM 914 N N . GLN A 1 116 ? 0.497 -1.182 8.477 1.00 96.69 116 GLN A N 1
ATOM 915 C CA . GLN A 1 116 ? -0.496 -2.111 8.994 1.00 96.69 116 GLN A CA 1
ATOM 916 C C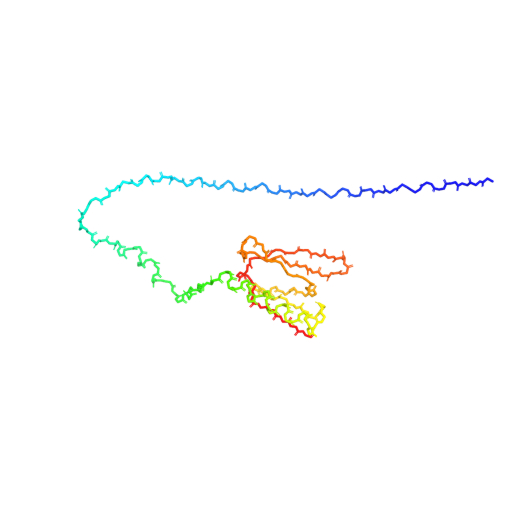 . GLN A 1 116 ? -0.658 -1.922 10.498 1.00 96.69 116 GLN A C 1
ATOM 918 O O . GLN A 1 116 ? 0.318 -2.005 11.248 1.00 96.69 116 GLN A O 1
ATOM 923 N N . ASN A 1 117 ? -1.893 -1.742 10.956 1.00 94.38 117 ASN A N 1
ATOM 924 C CA . ASN A 1 117 ? -2.193 -1.737 12.382 1.00 94.38 117 ASN A CA 1
ATOM 925 C C . ASN A 1 117 ? -2.437 -3.172 12.868 1.00 94.38 117 ASN A C 1
ATOM 927 O O . ASN A 1 117 ? -3.308 -3.882 12.366 1.00 94.38 117 ASN A O 1
ATOM 931 N N . THR A 1 118 ? -1.660 -3.599 13.861 1.00 93.94 118 THR A N 1
ATOM 932 C CA . THR A 1 118 ? -1.769 -4.921 14.487 1.00 93.94 118 THR A CA 1
ATOM 933 C C . THR A 1 118 ? -1.952 -4.776 15.996 1.00 93.94 118 THR A C 1
ATOM 935 O O . THR A 1 118 ? -1.683 -3.719 16.564 1.00 93.94 118 THR A O 1
ATOM 938 N N . ASN A 1 119 ? -2.315 -5.865 16.678 1.00 93.31 119 ASN A N 1
ATOM 939 C CA . ASN A 1 119 ? -2.394 -5.887 18.146 1.00 93.31 119 ASN A CA 1
ATOM 940 C C . ASN A 1 119 ? -1.030 -5.657 18.833 1.00 93.31 119 ASN A C 1
ATOM 942 O O . ASN A 1 119 ? -0.978 -5.434 20.036 1.00 93.31 119 ASN A O 1
ATOM 946 N N . GLN A 1 120 ? 0.071 -5.717 18.076 1.00 95.69 120 GLN A N 1
ATOM 947 C CA . GLN A 1 120 ? 1.439 -5.463 18.539 1.00 95.69 120 GLN A CA 1
ATOM 948 C C . GLN A 1 120 ? 1.936 -4.054 18.161 1.00 95.69 120 GLN A C 1
ATOM 950 O O . GLN A 1 120 ? 3.126 -3.773 18.273 1.00 95.69 120 GLN A O 1
ATOM 955 N N . GLY A 1 121 ? 1.048 -3.180 17.675 1.00 95.44 121 GLY A N 1
ATOM 956 C CA . GLY A 1 121 ? 1.386 -1.854 17.158 1.00 95.44 121 GLY A CA 1
ATOM 957 C C . GLY A 1 121 ? 1.418 -1.794 15.629 1.00 95.44 121 GLY A C 1
ATOM 958 O O . GLY A 1 121 ? 0.913 -2.684 14.934 1.00 95.44 121 GLY A O 1
ATOM 959 N N . THR A 1 122 ? 1.988 -0.715 15.095 1.00 96.75 122 THR A N 1
ATOM 960 C CA . THR A 1 122 ? 2.056 -0.467 13.650 1.00 96.75 122 THR A CA 1
ATOM 961 C C . THR A 1 122 ? 3.283 -1.139 13.040 1.00 96.75 122 THR A C 1
ATOM 963 O O . THR A 1 122 ? 4.414 -0.861 13.439 1.00 96.75 122 THR A O 1
ATOM 966 N N . LYS A 1 123 ? 3.065 -2.000 12.044 1.00 97.62 123 LYS A N 1
ATOM 967 C CA . LYS A 1 123 ? 4.121 -2.604 11.219 1.00 97.62 123 LYS A CA 1
ATOM 968 C C . LYS A 1 123 ? 4.190 -1.896 9.870 1.00 97.62 123 LYS A C 1
ATOM 970 O O . LYS A 1 123 ? 3.175 -1.406 9.379 1.00 97.62 123 LYS A O 1
ATOM 975 N N . GLN A 1 124 ? 5.383 -1.831 9.288 1.00 97.88 124 GLN A N 1
ATOM 976 C CA . GLN A 1 124 ? 5.598 -1.278 7.953 1.00 97.88 124 GLN A CA 1
ATOM 977 C C . GLN A 1 124 ? 6.092 -2.374 7.020 1.00 97.88 124 GLN A C 1
ATOM 979 O O . GLN A 1 124 ? 6.953 -3.167 7.398 1.00 97.88 124 GLN A O 1
ATOM 984 N N . PHE A 1 125 ? 5.554 -2.392 5.810 1.00 97.31 125 PHE A N 1
ATOM 985 C CA . PHE A 1 125 ? 5.957 -3.305 4.750 1.00 97.31 125 PHE A CA 1
ATOM 986 C C . PHE A 1 125 ? 6.272 -2.502 3.502 1.00 97.31 125 PHE A C 1
ATOM 988 O O . PHE A 1 125 ? 5.654 -1.468 3.275 1.00 97.31 125 PHE A O 1
ATOM 995 N N . ALA A 1 126 ? 7.210 -2.979 2.697 1.00 97.31 126 ALA A N 1
ATOM 996 C CA . ALA A 1 126 ? 7.533 -2.375 1.418 1.00 97.31 126 ALA A CA 1
ATOM 997 C C . ALA A 1 126 ? 7.369 -3.438 0.334 1.00 97.31 126 ALA A C 1
ATOM 999 O O . ALA A 1 126 ? 7.916 -4.533 0.464 1.00 97.31 126 ALA A O 1
ATOM 1000 N N . PHE A 1 127 ? 6.609 -3.109 -0.703 1.00 97.44 127 PHE A N 1
ATOM 1001 C CA . PHE A 1 127 ? 6.372 -3.975 -1.854 1.00 97.44 127 PHE A CA 1
ATOM 1002 C C . PHE A 1 127 ? 6.663 -3.216 -3.134 1.00 97.44 127 PHE A C 1
ATOM 1004 O O . PHE A 1 127 ? 6.542 -1.988 -3.166 1.00 97.44 127 PHE A O 1
ATOM 1011 N N . PHE A 1 128 ? 7.017 -3.950 -4.183 1.00 97.56 128 PHE A N 1
ATOM 1012 C CA . PHE A 1 128 ? 7.005 -3.386 -5.518 1.00 97.56 128 PHE A CA 1
ATOM 1013 C C . PHE A 1 128 ? 5.567 -3.109 -5.952 1.00 97.56 128 PHE A C 1
ATOM 1015 O O . PHE A 1 128 ? 4.631 -3.833 -5.596 1.00 97.56 128 PHE A O 1
ATOM 1022 N N . THR A 1 129 ? 5.380 -2.039 -6.712 1.00 96.88 129 THR A N 1
ATOM 1023 C CA . THR A 1 129 ? 4.060 -1.620 -7.193 1.00 96.88 129 THR A CA 1
ATOM 1024 C C . THR A 1 129 ? 3.412 -2.696 -8.066 1.00 96.88 129 THR A C 1
ATOM 1026 O O . THR A 1 129 ? 2.200 -2.922 -7.981 1.00 96.88 129 THR A O 1
ATOM 1029 N N . GLU A 1 130 ? 4.204 -3.396 -8.876 1.00 95.94 130 GLU A N 1
ATOM 1030 C CA . GLU A 1 130 ? 3.750 -4.492 -9.730 1.00 95.94 130 GLU A CA 1
ATOM 1031 C C . GLU A 1 130 ? 3.278 -5.723 -8.951 1.00 95.94 130 GLU A C 1
ATOM 1033 O O . GLU A 1 130 ? 2.453 -6.469 -9.472 1.00 95.94 130 GLU A O 1
ATOM 1038 N N . ASP A 1 131 ? 3.712 -5.909 -7.702 1.00 96.62 131 ASP A N 1
ATOM 1039 C CA . ASP A 1 131 ? 3.291 -7.047 -6.877 1.00 96.62 131 ASP A CA 1
ATOM 1040 C C . ASP A 1 131 ? 1.868 -6.867 -6.330 1.00 96.62 131 ASP A C 1
ATOM 1042 O O . ASP A 1 131 ? 1.220 -7.838 -5.921 1.00 96.62 131 ASP A O 1
ATOM 1046 N N . ILE A 1 132 ? 1.341 -5.639 -6.349 1.00 96.88 132 ILE A N 1
ATOM 1047 C CA . ILE A 1 132 ? -0.002 -5.328 -5.863 1.00 96.88 132 ILE A CA 1
ATOM 1048 C C . ILE A 1 132 ? -1.036 -5.692 -6.930 1.00 96.88 132 ILE A C 1
ATOM 1050 O O . ILE A 1 132 ? -1.221 -5.011 -7.947 1.00 96.88 132 ILE A O 1
ATOM 1054 N N . LYS A 1 133 ? -1.795 -6.750 -6.640 1.00 96.62 133 LYS A N 1
ATOM 1055 C CA . LYS A 1 133 ? -2.894 -7.221 -7.481 1.00 96.62 133 LYS A CA 1
ATOM 1056 C C . LYS A 1 133 ? -4.121 -6.322 -7.362 1.00 96.62 133 LYS A C 1
ATOM 1058 O O . LYS A 1 133 ? -4.725 -5.979 -8.378 1.00 96.62 133 LYS A O 1
ATOM 1063 N N . GLY A 1 134 ? -4.492 -5.922 -6.146 1.00 96.75 134 GLY A N 1
ATOM 1064 C CA . GLY A 1 134 ? -5.645 -5.048 -5.933 1.00 96.75 134 GLY A CA 1
ATOM 1065 C C . GLY A 1 134 ? -5.901 -4.687 -4.474 1.00 96.75 134 GLY A C 1
ATOM 1066 O O . GLY A 1 134 ? -5.257 -5.211 -3.566 1.00 96.75 134 GLY A O 1
ATOM 1067 N N . ILE A 1 135 ? -6.866 -3.790 -4.275 1.00 97.44 135 ILE A N 1
ATOM 1068 C CA . ILE A 1 135 ? -7.290 -3.277 -2.969 1.00 97.44 135 ILE A CA 1
ATOM 1069 C C . ILE A 1 135 ? -8.784 -3.552 -2.824 1.00 97.44 135 ILE A C 1
ATOM 1071 O O . ILE A 1 135 ? -9.553 -3.276 -3.745 1.00 97.44 135 ILE A O 1
ATOM 1075 N N . THR A 1 136 ? -9.191 -4.104 -1.687 1.00 96.19 136 THR A N 1
ATOM 1076 C CA . THR A 1 136 ? -10.583 -4.462 -1.394 1.00 96.19 136 THR A CA 1
ATOM 1077 C C . THR A 1 136 ? -10.985 -3.960 -0.015 1.00 96.19 136 THR A C 1
ATOM 1079 O O . THR A 1 136 ? -10.168 -3.971 0.906 1.00 96.19 136 THR A O 1
ATOM 1082 N N . ALA A 1 137 ? -12.241 -3.541 0.130 1.00 93.56 137 ALA A N 1
ATOM 1083 C CA . ALA A 1 137 ? -12.842 -3.174 1.409 1.00 93.56 137 ALA A CA 1
ATOM 1084 C C . ALA A 1 137 ? -14.044 -4.083 1.715 1.00 93.56 137 ALA A C 1
ATOM 1086 O O . ALA A 1 137 ? -14.710 -4.528 0.776 1.00 93.56 137 ALA A O 1
ATOM 1087 N N . PHE A 1 138 ? -14.289 -4.369 2.999 1.00 85.00 138 PHE A N 1
ATOM 1088 C CA . PHE A 1 138 ? -15.350 -5.270 3.473 1.00 85.00 138 PHE A CA 1
ATOM 1089 C C . PHE A 1 138 ? -16.195 -4.664 4.594 1.00 85.00 138 PHE A C 1
ATOM 1091 O O . PHE A 1 138 ? -15.629 -3.976 5.473 1.00 85.00 138 PHE A O 1
#

Secondary structure (DSSP, 8-state):
------------------PPPP-PPPP-----------------THHHHTTSSSTT-------HHHHHHHHHHHHHHHHHHS-GGGEEEEETTS-EEE-EEEEEEETTTTEEEEEEEETTEEEEEEEEGGGEEEEEE-

Sequence (138 aa):
MQFLLLIIPYFLTTTIQINPPKKTQEPTIIQEEKTDVSKDVAVSQNTIKALTDSTNKSIMIIDIDKRTQDIINVFNNLKKEFSYAQISIKLYDGTILTNISDITPAQDGTMIILKQNTNQGTKQFAFFTEDIKGITAF

Foldseek 3Di:
DDDDDDDDDDDDDDDDDDDDDDDDDDDDDDDDDDDDDDDDPCPPPVVVVVVPPDDPPPDDDDPQLVLLVVQQVVVVVCVVVAPLQFKWWAFPVGDIAGSWPDWDADPSRQKIWTWHQDPVGIDIDIDGSNRTPDMDGD